Protein AF-A2IB11-F1 (afdb_monomer)

Nearest PDB structures (foldseek):
  1hbx-assembly1_A  TM=4.439E-01  e=6.822E+00  Homo sapiens
  1n6j-assembly1_A  TM=3.660E-01  e=7.873E+00  Homo sapiens
  3mu6-assembly1_B  TM=3.208E-01  e=5.124E+00  Homo sapiens
  6wc2-assembly2_C  TM=2.902E-01  e=5.912E+00  Homo sapiens
  8c84-assembly1_B  TM=3.255E-01  e=7.873E+00  Homo sapiens

Structure (mmCIF, N/CA/C/O backbone):
data_AF-A2IB11-F1
#
_entry.id   AF-A2IB11-F1
#
loop_
_atom_site.group_PDB
_atom_site.id
_atom_site.type_symbol
_atom_site.label_atom_id
_atom_site.label_alt_id
_atom_site.label_comp_id
_atom_site.label_asym_id
_atom_site.label_entity_id
_atom_site.label_seq_id
_atom_site.pdbx_PDB_ins_code
_atom_site.Cartn_x
_atom_site.Cartn_y
_atom_site.Cartn_z
_atom_site.occupancy
_atom_site.B_iso_or_equiv
_atom_site.auth_seq_id
_atom_site.auth_comp_id
_atom_site.auth_asym_id
_atom_site.auth_atom_id
_atom_site.pdbx_PDB_model_num
ATOM 1 N N . PHE A 1 1 ? 3.369 -12.813 22.531 1.00 70.75 1 PHE A N 1
ATOM 2 C CA . PHE A 1 1 ? 4.029 -12.355 23.770 1.00 70.75 1 PHE A CA 1
ATOM 3 C C . PHE A 1 1 ? 5.171 -13.252 24.242 1.00 70.75 1 PHE A C 1
ATOM 5 O O . PHE A 1 1 ? 6.088 -12.728 24.849 1.00 70.75 1 PHE A O 1
ATOM 12 N N . LEU A 1 2 ? 5.168 -14.561 23.940 1.00 77.62 2 LEU A N 1
ATOM 13 C CA . LEU A 1 2 ? 6.186 -15.518 24.414 1.00 77.62 2 LEU A CA 1
ATOM 14 C C . LEU A 1 2 ? 7.615 -15.307 23.871 1.00 77.62 2 LEU A C 1
ATOM 16 O O . LEU A 1 2 ? 8.557 -15.823 24.455 1.00 77.62 2 LEU A O 1
ATOM 20 N N . TYR A 1 3 ? 7.790 -14.531 22.796 1.00 76.88 3 TYR A N 1
ATOM 21 C CA . TYR A 1 3 ? 9.106 -14.124 22.296 1.00 76.88 3 TYR A CA 1
ATOM 22 C C . TYR A 1 3 ? 9.310 -12.626 22.502 1.00 76.88 3 TYR A C 1
ATOM 24 O O . TYR A 1 3 ? 8.597 -11.803 21.918 1.00 76.88 3 TYR A O 1
ATOM 32 N N . VAL A 1 4 ? 10.296 -12.283 23.329 1.00 79.31 4 VAL A N 1
ATOM 33 C CA . VAL A 1 4 ? 10.673 -10.896 23.598 1.00 79.31 4 VAL A CA 1
ATOM 34 C C . VAL A 1 4 ? 11.429 -10.347 22.392 1.00 79.31 4 VAL A C 1
ATOM 36 O O . VAL A 1 4 ? 12.482 -10.855 22.012 1.00 79.31 4 VAL A O 1
ATOM 39 N N . ARG A 1 5 ? 10.887 -9.287 21.785 1.00 82.06 5 ARG A N 1
ATOM 40 C CA . ARG A 1 5 ? 11.567 -8.492 20.756 1.00 82.06 5 ARG A CA 1
ATOM 41 C C . ARG A 1 5 ? 12.118 -7.230 21.414 1.00 82.06 5 ARG A C 1
ATOM 43 O O . ARG A 1 5 ? 11.394 -6.250 21.554 1.00 82.06 5 ARG A O 1
ATOM 50 N N . THR A 1 6 ? 13.392 -7.255 21.800 1.00 79.00 6 THR A N 1
ATOM 51 C CA . THR A 1 6 ? 14.081 -6.178 22.541 1.00 79.00 6 THR A CA 1
ATOM 52 C C . THR A 1 6 ? 14.048 -4.803 21.862 1.00 79.00 6 THR A C 1
ATOM 54 O O . THR A 1 6 ? 14.135 -3.798 22.556 1.00 79.00 6 THR A O 1
ATOM 57 N N . GLY A 1 7 ? 13.876 -4.737 20.536 1.00 86.19 7 GLY A N 1
ATOM 58 C CA . GLY A 1 7 ? 13.806 -3.481 19.771 1.00 86.19 7 GLY A CA 1
ATOM 59 C C . GLY A 1 7 ? 12.457 -3.167 19.112 1.00 86.19 7 GLY A C 1
ATOM 60 O O . GLY A 1 7 ? 12.348 -2.149 18.438 1.00 86.19 7 GLY A O 1
ATOM 61 N N . THR A 1 8 ? 11.430 -4.016 19.250 1.00 85.00 8 THR A N 1
ATOM 62 C CA . THR A 1 8 ? 10.105 -3.761 18.641 1.00 85.00 8 THR A CA 1
ATOM 63 C C . THR A 1 8 ? 8.988 -4.010 19.655 1.00 85.00 8 THR A C 1
ATOM 65 O O . THR A 1 8 ? 8.371 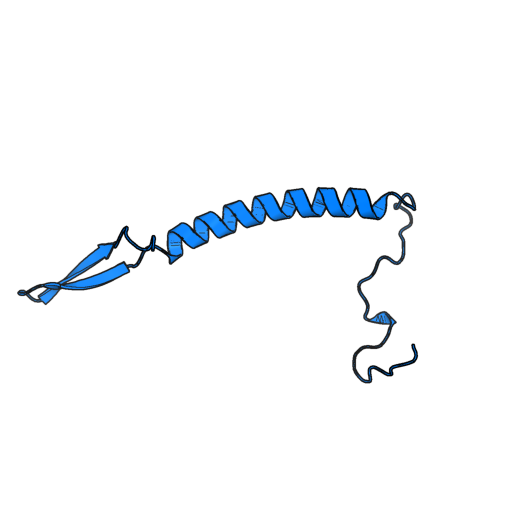-5.084 19.630 1.00 85.00 8 THR A O 1
ATOM 68 N N . PRO A 1 9 ? 8.754 -3.056 20.571 1.00 83.69 9 PRO A N 1
ATOM 69 C CA . PRO A 1 9 ? 7.696 -3.165 21.566 1.00 83.69 9 PRO A CA 1
ATOM 70 C C . PRO A 1 9 ? 6.305 -3.099 20.916 1.00 83.69 9 PRO A C 1
ATOM 72 O O . PRO A 1 9 ? 6.145 -2.649 19.783 1.00 83.69 9 PRO A O 1
ATOM 75 N N . GLU A 1 10 ? 5.286 -3.591 21.622 1.00 80.12 10 GLU A N 1
ATOM 76 C CA . GLU A 1 10 ? 3.938 -3.797 21.070 1.00 80.12 10 GLU A CA 1
ATOM 77 C C . GLU A 1 10 ? 3.292 -2.515 20.527 1.00 80.12 10 GLU A C 1
ATOM 79 O O . GLU A 1 10 ? 2.687 -2.551 19.459 1.00 80.12 10 GLU A O 1
ATOM 84 N N . TYR A 1 11 ? 3.499 -1.379 21.194 1.00 78.81 11 TYR A N 1
ATOM 85 C CA . TYR A 1 11 ? 2.956 -0.079 20.786 1.00 78.81 11 TYR A CA 1
ATOM 86 C C . TYR A 1 11 ? 3.542 0.465 19.470 1.00 78.81 11 TYR A C 1
ATOM 88 O O . TYR A 1 11 ? 3.019 1.431 18.926 1.00 78.81 11 TYR A O 1
ATOM 96 N N . VAL A 1 12 ? 4.618 -0.132 18.942 1.00 87.81 12 VAL A N 1
ATOM 97 C CA . VAL A 1 12 ? 5.188 0.231 17.629 1.00 87.81 12 VAL A CA 1
ATOM 98 C C . VAL A 1 12 ? 4.440 -0.466 16.484 1.00 87.81 12 VAL A C 1
ATOM 100 O O . VAL A 1 12 ? 4.639 -0.143 15.313 1.00 87.81 12 VAL A O 1
ATOM 103 N N . ARG A 1 13 ? 3.564 -1.435 16.779 1.00 87.69 13 ARG A N 1
ATOM 104 C CA . ARG A 1 13 ? 2.816 -2.148 15.741 1.00 87.69 13 ARG A CA 1
ATOM 105 C C . ARG A 1 13 ? 1.777 -1.232 15.100 1.00 87.69 13 ARG A C 1
ATOM 107 O O . ARG A 1 13 ? 0.821 -0.814 15.740 1.00 87.69 13 ARG A O 1
ATOM 114 N N . LEU A 1 14 ? 1.928 -1.016 13.798 1.00 87.81 14 LEU A N 1
ATOM 115 C CA . LEU A 1 14 ? 0.926 -0.381 12.946 1.00 87.81 14 LEU A CA 1
ATOM 116 C C . LEU A 1 14 ? -0.120 -1.425 12.536 1.00 87.81 14 LEU A C 1
ATOM 118 O O . LEU A 1 14 ? -0.079 -1.972 11.436 1.00 87.81 14 LEU A O 1
ATOM 122 N N . ILE A 1 15 ? -1.013 -1.753 13.465 1.00 88.06 15 ILE A N 1
ATOM 123 C CA . ILE A 1 15 ? -2.150 -2.656 13.253 1.00 88.06 15 ILE A CA 1
ATOM 124 C C . ILE A 1 15 ? -3.456 -1.912 13.521 1.00 88.06 15 ILE A C 1
ATOM 126 O O . ILE A 1 15 ? -3.460 -0.848 14.137 1.00 88.06 15 ILE A O 1
ATOM 130 N N . GLU A 1 16 ? -4.570 -2.461 13.048 1.00 82.00 16 GLU A N 1
ATOM 131 C CA . GLU A 1 16 ? -5.883 -1.878 13.304 1.00 82.00 16 GLU A CA 1
ATOM 132 C C . GLU A 1 16 ? -6.156 -1.814 14.821 1.00 82.00 16 GLU A C 1
ATOM 134 O O . GLU A 1 16 ? -6.241 -2.847 15.481 1.00 82.00 16 GLU A O 1
ATOM 139 N N . GLN A 1 17 ? -6.290 -0.599 15.372 1.00 84.00 17 GLN A N 1
ATOM 140 C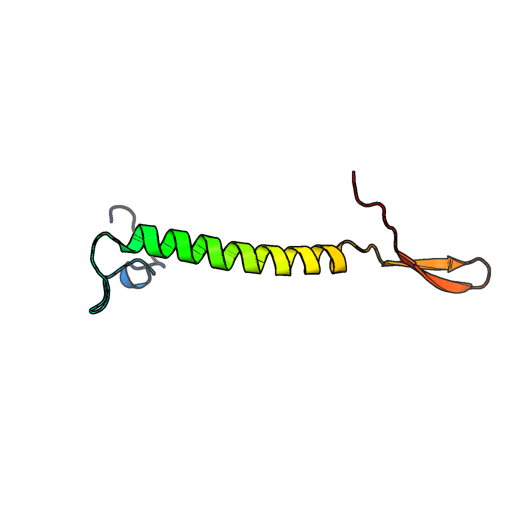 CA . GLN A 1 17 ? -6.683 -0.344 16.771 1.00 84.00 17 GLN A CA 1
ATOM 141 C C . GLN A 1 17 ? -8.121 0.201 16.895 1.00 84.00 17 GLN A C 1
ATOM 143 O O . GLN A 1 17 ? -8.526 0.669 17.956 1.00 84.00 17 GLN A O 1
ATOM 148 N N . GLY A 1 18 ? -8.904 0.119 15.811 1.00 82.31 18 GLY A N 1
ATOM 149 C CA . GLY A 1 18 ? -10.232 0.724 15.705 1.00 82.31 18 GLY A CA 1
ATOM 150 C C . GLY A 1 18 ? -10.192 2.257 15.643 1.00 82.31 18 GLY A C 1
ATOM 151 O O . GLY A 1 18 ? -9.215 2.906 16.013 1.00 82.31 18 GLY A O 1
ATOM 152 N N . SER A 1 19 ? -11.261 2.869 15.138 1.00 82.25 19 SER A N 1
ATOM 153 C CA . SER A 1 19 ? -11.454 4.323 15.163 1.00 82.25 19 SER A CA 1
ATOM 154 C C . SER A 1 19 ? -12.925 4.646 15.406 1.00 82.25 19 SER A C 1
ATOM 156 O O . SER A 1 19 ? -13.807 3.850 15.101 1.00 82.25 19 SER A O 1
ATOM 158 N N . LEU A 1 20 ? -13.222 5.856 15.885 1.00 81.12 20 LEU A N 1
ATOM 159 C CA . LEU A 1 20 ? -14.599 6.335 16.079 1.00 81.12 20 LEU A CA 1
ATOM 160 C C . LEU A 1 20 ? -15.444 6.328 14.789 1.00 81.12 20 LEU A C 1
ATOM 162 O O . LEU A 1 20 ? -16.658 6.488 14.850 1.00 81.12 20 LEU A O 1
ATOM 166 N N . ARG A 1 21 ? -14.811 6.170 13.618 1.00 80.50 21 ARG A N 1
ATOM 167 C CA . ARG A 1 21 ? -15.457 6.155 12.296 1.00 80.50 21 ARG A CA 1
ATOM 168 C C . ARG A 1 21 ? -15.460 4.779 11.618 1.00 80.50 21 ARG A C 1
ATOM 170 O O . ARG A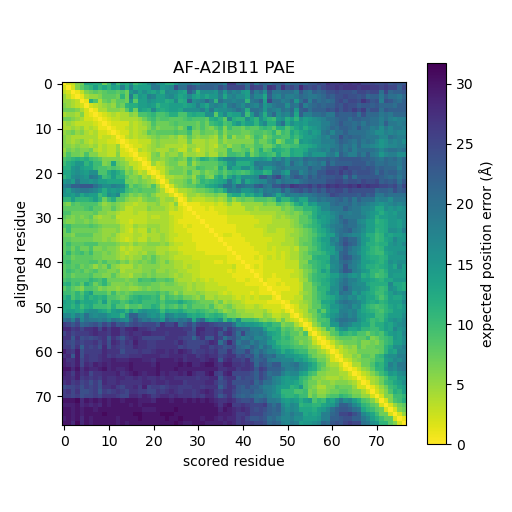 1 21 ? -15.925 4.678 10.487 1.00 80.50 21 ARG A O 1
ATOM 177 N N . THR A 1 22 ? -14.914 3.734 12.246 1.00 74.69 22 THR A N 1
ATOM 178 C CA . THR A 1 22 ? -14.859 2.390 11.646 1.00 74.69 22 THR A CA 1
ATOM 179 C C . THR A 1 22 ? -16.096 1.584 12.011 1.00 74.69 22 THR A C 1
ATOM 181 O O . THR A 1 22 ? -16.361 1.358 13.189 1.00 74.69 22 THR A O 1
ATOM 184 N N . PHE A 1 23 ? -16.814 1.085 11.004 1.00 70.94 23 PHE A N 1
ATOM 185 C CA . PHE A 1 23 ? -17.798 0.025 11.203 1.00 70.94 23 PHE A CA 1
ATOM 186 C C . PHE A 1 23 ? -17.045 -1.298 11.383 1.00 70.94 23 PHE A C 1
ATOM 188 O O . PHE A 1 23 ? -16.436 -1.809 10.439 1.00 70.94 23 PHE A O 1
ATOM 195 N N . GLY A 1 24 ? -17.024 -1.808 12.617 1.00 75.69 24 GLY A N 1
ATOM 196 C CA . GLY A 1 24 ? -16.328 -3.049 12.959 1.00 75.69 24 GLY A CA 1
ATOM 197 C C . GLY A 1 24 ? -16.764 -4.207 12.055 1.00 75.69 24 GLY A C 1
ATOM 198 O O . GLY A 1 24 ? -17.950 -4.371 11.784 1.00 75.69 24 GLY A O 1
ATOM 199 N N . GLY A 1 25 ? -15.801 -4.981 11.551 1.00 77.81 25 GLY A N 1
ATOM 200 C CA . GLY A 1 25 ? -16.043 -6.126 10.662 1.00 77.81 25 GLY A CA 1
ATOM 201 C C . GLY A 1 25 ? -15.981 -5.823 9.158 1.00 77.81 25 GLY A C 1
ATOM 202 O O . GLY A 1 25 ? -15.694 -6.731 8.383 1.00 77.81 25 GLY A O 1
ATOM 203 N N . HIS A 1 26 ? -16.152 -4.566 8.726 1.00 83.06 26 HIS A N 1
ATOM 204 C CA . HIS A 1 26 ? -16.026 -4.182 7.307 1.00 83.06 26 HIS A CA 1
ATOM 205 C C . HIS A 1 26 ? -14.621 -3.703 6.908 1.00 83.06 26 HIS A C 1
ATOM 207 O O . HIS A 1 26 ? -14.353 -3.473 5.726 1.00 83.06 26 HIS A O 1
ATOM 213 N N . THR A 1 27 ? -13.715 -3.546 7.872 1.00 82.12 27 THR A N 1
ATOM 214 C CA . THR A 1 27 ? -12.390 -2.944 7.666 1.00 82.12 27 THR A CA 1
ATOM 215 C C . THR A 1 27 ? -11.527 -3.731 6.685 1.00 82.12 27 THR A C 1
ATOM 217 O O . THR A 1 27 ? -10.890 -3.129 5.824 1.00 82.12 27 THR A O 1
ATOM 220 N N . THR A 1 28 ? -11.576 -5.063 6.730 1.00 85.12 28 THR A N 1
ATOM 221 C CA . THR A 1 28 ? -10.821 -5.949 5.828 1.00 85.12 28 THR A CA 1
ATOM 222 C C . THR A 1 28 ? -11.240 -5.798 4.368 1.00 85.12 28 THR A C 1
ATOM 224 O O . THR A 1 28 ? -10.387 -5.685 3.491 1.00 85.12 28 THR A O 1
ATOM 227 N N . VAL A 1 29 ? -12.546 -5.743 4.099 1.00 86.62 29 VAL A N 1
ATOM 228 C CA . VAL A 1 29 ? -13.094 -5.599 2.743 1.00 86.62 29 VAL A CA 1
ATOM 229 C C . VAL A 1 29 ? -12.739 -4.228 2.175 1.00 86.62 29 VAL A C 1
ATOM 231 O O . VAL A 1 29 ? -12.224 -4.134 1.063 1.00 86.62 29 VAL A O 1
ATOM 234 N N . ILE A 1 30 ? -12.938 -3.166 2.959 1.00 88.88 30 ILE A N 1
ATOM 235 C CA . ILE A 1 30 ? -12.608 -1.795 2.548 1.00 88.88 30 ILE A CA 1
ATOM 236 C C . ILE A 1 30 ? -11.100 -1.658 2.291 1.00 88.88 30 ILE A C 1
ATOM 238 O O . ILE A 1 30 ? -10.704 -1.102 1.266 1.00 88.88 30 ILE A O 1
ATOM 242 N N . ALA A 1 31 ? -10.257 -2.208 3.170 1.00 89.56 31 ALA A N 1
ATOM 243 C CA . ALA A 1 31 ? -8.806 -2.205 2.998 1.00 89.56 31 ALA A CA 1
ATOM 244 C C . ALA A 1 31 ? -8.367 -2.985 1.748 1.00 89.56 31 ALA A C 1
ATOM 246 O O . ALA A 1 31 ? -7.487 -2.521 1.025 1.00 89.56 31 ALA A O 1
ATOM 247 N N . ALA A 1 32 ? -8.996 -4.128 1.454 1.00 91.25 32 ALA A N 1
ATOM 248 C CA . ALA A 1 32 ? -8.695 -4.923 0.266 1.00 91.25 32 ALA A CA 1
ATOM 249 C C . ALA A 1 32 ? -9.056 -4.183 -1.031 1.00 91.25 32 ALA A C 1
ATOM 251 O O . ALA A 1 32 ? -8.229 -4.106 -1.940 1.00 91.25 32 ALA A O 1
ATOM 252 N N . PHE A 1 33 ? -10.247 -3.580 -1.110 1.00 92.94 33 PHE A N 1
ATOM 253 C CA . PHE A 1 33 ? -10.643 -2.773 -2.270 1.00 92.94 33 PHE A CA 1
ATOM 254 C C . PHE A 1 33 ? -9.752 -1.542 -2.449 1.00 92.94 33 PHE A C 1
ATOM 256 O O . PHE A 1 33 ? -9.319 -1.247 -3.564 1.00 92.94 33 PHE A O 1
ATOM 263 N N . PHE A 1 34 ? -9.435 -0.848 -1.356 1.00 92.88 34 PHE A N 1
ATOM 264 C CA . PHE A 1 34 ? -8.524 0.291 -1.384 1.00 92.88 34 PHE A CA 1
ATOM 265 C C . PHE A 1 34 ? -7.120 -0.118 -1.860 1.00 92.88 34 PHE A C 1
ATOM 267 O O . PHE A 1 34 ? -6.555 0.525 -2.745 1.00 92.88 34 PHE A O 1
ATOM 274 N N . GLY A 1 35 ? -6.585 -1.229 -1.345 1.00 93.12 35 GLY A N 1
ATOM 275 C CA . GLY A 1 35 ? -5.301 -1.783 -1.775 1.00 93.12 35 GLY A CA 1
ATOM 276 C C . GLY A 1 35 ? -5.292 -2.203 -3.248 1.00 93.12 35 GLY A C 1
ATOM 277 O O . GLY A 1 35 ? -4.338 -1.902 -3.966 1.00 93.12 35 GLY A O 1
ATOM 27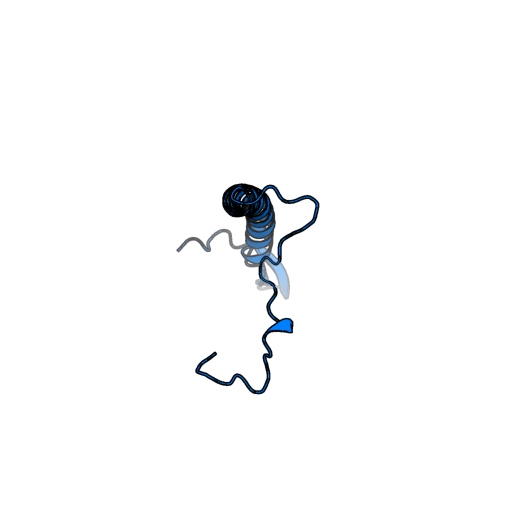8 N N . ALA A 1 36 ? -6.363 -2.832 -3.736 1.00 93.69 36 ALA A N 1
ATOM 279 C CA . ALA A 1 36 ? -6.515 -3.193 -5.147 1.00 93.69 36 ALA A CA 1
ATOM 280 C C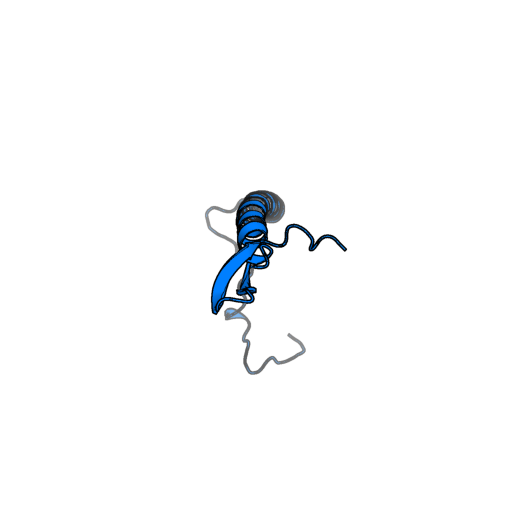 . ALA A 1 36 ? -6.538 -1.953 -6.061 1.00 93.69 36 ALA A C 1
ATOM 282 O O . ALA A 1 36 ? -5.879 -1.924 -7.099 1.00 93.69 36 ALA A O 1
ATOM 283 N N . PHE A 1 37 ? -7.233 -0.891 -5.653 1.00 93.88 37 PHE A N 1
ATOM 284 C CA . PHE A 1 37 ? -7.277 0.355 -6.417 1.00 93.88 37 PHE A CA 1
ATOM 285 C C . PHE A 1 37 ? -5.907 1.050 -6.481 1.00 93.88 37 PHE A C 1
ATOM 287 O O . PHE A 1 37 ? -5.428 1.394 -7.564 1.00 93.88 37 PHE A O 1
ATOM 294 N N . VAL A 1 38 ? -5.242 1.217 -5.333 1.00 96.31 38 VAL A N 1
ATOM 295 C CA . VAL A 1 38 ? -3.926 1.874 -5.263 1.00 96.31 38 VAL A CA 1
ATOM 296 C C . VAL A 1 38 ? -2.852 1.055 -5.989 1.00 96.31 38 VAL A C 1
ATOM 298 O O . VAL A 1 38 ? -2.003 1.628 -6.673 1.00 96.31 38 VAL A O 1
ATOM 301 N N . SER A 1 39 ? -2.898 -0.277 -5.897 1.00 92.69 39 SER A N 1
ATOM 302 C CA . SER A 1 39 ? -1.948 -1.151 -6.598 1.00 92.69 39 SER A CA 1
ATOM 303 C C . SER A 1 39 ? -2.093 -1.088 -8.117 1.00 92.69 39 SER A C 1
ATOM 305 O O . SER A 1 39 ? -1.072 -1.066 -8.798 1.00 92.69 39 SER A O 1
ATOM 307 N N . MET A 1 40 ? -3.310 -0.962 -8.659 1.00 95.69 40 MET A N 1
ATOM 308 C CA . MET A 1 40 ? -3.516 -0.768 -10.100 1.00 95.69 40 MET A CA 1
ATOM 309 C C . MET A 1 40 ? -2.867 0.532 -10.600 1.00 95.69 40 MET A C 1
ATOM 311 O O . MET A 1 40 ? -2.194 0.540 -11.630 1.00 95.69 40 MET A O 1
ATOM 315 N N . LEU A 1 41 ? -3.006 1.630 -9.847 1.00 93.62 41 LEU A N 1
ATOM 316 C CA . LEU A 1 41 ? -2.363 2.903 -10.188 1.00 93.62 41 LEU A CA 1
ATOM 317 C C . LEU A 1 41 ? -0.835 2.805 -10.122 1.00 93.62 41 LEU A C 1
ATOM 319 O O . LEU A 1 41 ? -0.149 3.221 -11.056 1.00 93.62 41 LEU A O 1
ATOM 323 N N . MET A 1 42 ? -0.302 2.218 -9.047 1.00 93.56 42 MET A N 1
ATOM 324 C CA . MET A 1 42 ? 1.142 2.018 -8.899 1.00 93.56 42 MET A CA 1
ATOM 325 C C . MET A 1 42 ? 1.701 1.084 -9.969 1.00 93.56 42 MET A C 1
ATOM 327 O O . MET A 1 42 ? 2.791 1.334 -10.472 1.00 93.56 42 MET A O 1
ATOM 331 N N . PHE A 1 43 ? 0.946 0.067 -10.382 1.00 90.75 43 PHE A N 1
ATOM 332 C CA . PHE A 1 43 ? 1.315 -0.804 -11.490 1.00 90.75 43 PHE A CA 1
AT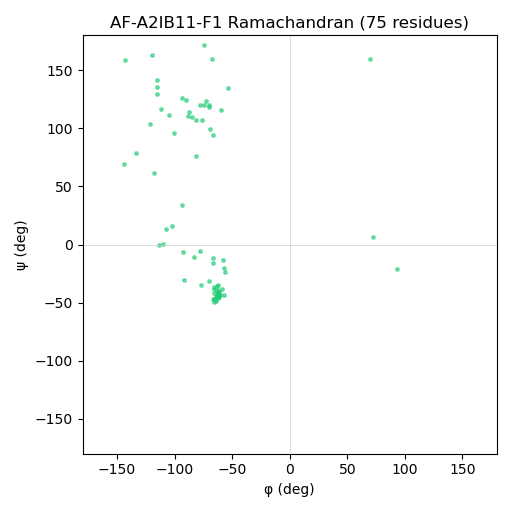OM 333 C C . PHE A 1 43 ? 1.424 -0.029 -12.807 1.00 90.75 43 PHE A C 1
ATOM 335 O O . PHE A 1 43 ? 2.431 -0.167 -13.491 1.00 90.75 43 PHE A O 1
ATOM 342 N N . CYS A 1 44 ? 0.467 0.842 -13.143 1.00 90.69 44 CYS A N 1
ATOM 343 C CA . CYS A 1 44 ? 0.552 1.684 -14.345 1.00 90.69 44 CYS A CA 1
ATOM 344 C C . CYS A 1 44 ? 1.771 2.621 -14.322 1.00 90.69 44 CYS A C 1
ATOM 346 O O . CYS A 1 44 ? 2.474 2.760 -15.326 1.00 90.69 44 CYS A O 1
ATOM 348 N N . VAL A 1 45 ? 2.038 3.246 -13.172 1.00 90.81 45 VAL A N 1
ATOM 349 C CA . VAL A 1 45 ? 3.200 4.127 -12.983 1.00 90.81 45 VAL A CA 1
ATOM 350 C C . VAL A 1 45 ? 4.498 3.338 -13.131 1.00 90.81 45 VAL A C 1
ATOM 352 O O . VAL A 1 45 ? 5.385 3.731 -13.888 1.00 90.81 45 VAL A O 1
ATOM 355 N N . TRP A 1 46 ? 4.601 2.196 -12.454 1.00 89.44 46 TRP A N 1
ATOM 356 C CA . TRP A 1 46 ? 5.798 1.366 -12.486 1.00 89.44 46 TRP A CA 1
ATOM 357 C C . TRP A 1 46 ? 6.009 0.691 -13.840 1.00 89.44 46 TRP A C 1
ATOM 359 O O . TRP A 1 46 ? 7.143 0.533 -14.274 1.00 89.44 46 TRP A O 1
ATOM 369 N N . TRP A 1 47 ? 4.933 0.366 -14.552 1.00 84.88 47 TRP A N 1
ATOM 370 C CA . TRP A 1 47 ? 4.980 -0.092 -15.936 1.00 84.88 47 TRP A CA 1
ATOM 371 C C . TRP A 1 47 ? 5.575 0.977 -16.856 1.00 84.88 47 TRP A C 1
ATOM 373 O O . TRP A 1 47 ? 6.456 0.676 -17.661 1.00 84.88 47 TRP A O 1
ATOM 383 N N . TYR A 1 48 ? 5.162 2.240 -16.708 1.00 82.56 48 TYR A N 1
ATOM 384 C CA . TYR A 1 48 ? 5.732 3.347 -17.479 1.00 82.56 48 TYR A CA 1
ATOM 385 C C . TYR A 1 48 ? 7.207 3.597 -17.134 1.00 82.56 48 TYR A C 1
ATOM 387 O O . TYR A 1 48 ? 8.031 3.765 -18.034 1.00 82.56 48 TYR A O 1
ATOM 395 N N . PHE A 1 49 ? 7.574 3.541 -15.850 1.00 80.12 49 PHE A N 1
ATOM 396 C CA . PHE A 1 49 ? 8.982 3.572 -15.447 1.00 80.12 49 PHE A CA 1
ATOM 397 C C . PHE A 1 49 ? 9.764 2.384 -16.013 1.00 80.12 49 PHE A C 1
ATOM 399 O O . PHE A 1 49 ? 10.862 2.575 -16.521 1.00 80.12 49 PHE A O 1
ATOM 406 N N . GLY A 1 50 ? 9.192 1.182 -16.016 1.00 82.12 50 GLY A N 1
ATOM 407 C CA . GLY A 1 50 ? 9.766 0.010 -16.671 1.00 82.12 50 GLY A CA 1
ATOM 408 C C . GLY A 1 50 ? 10.016 0.260 -18.156 1.00 82.12 50 GLY A C 1
ATOM 409 O O . GLY A 1 50 ? 11.101 -0.022 -18.646 1.00 82.12 50 GLY A O 1
ATOM 410 N N . LYS A 1 51 ? 9.081 0.894 -18.870 1.00 75.50 51 LYS A N 1
ATOM 411 C CA . LYS A 1 51 ? 9.290 1.307 -20.269 1.00 75.50 51 LYS A CA 1
ATOM 412 C C . LYS A 1 51 ? 10.422 2.329 -20.428 1.00 75.50 51 LYS A C 1
ATOM 414 O O . LYS A 1 51 ? 11.116 2.261 -21.434 1.00 75.50 51 LYS A O 1
ATOM 419 N N . LEU A 1 52 ? 10.618 3.237 -19.472 1.00 74.69 52 LEU A N 1
ATOM 420 C CA . LEU A 1 52 ? 11.690 4.244 -19.491 1.00 74.69 52 LEU A CA 1
ATOM 421 C C . LEU A 1 52 ? 13.070 3.675 -19.115 1.00 74.69 52 LEU A C 1
ATOM 423 O O . LEU A 1 52 ? 14.086 4.136 -19.624 1.00 74.69 52 LEU A O 1
ATOM 427 N N . TYR A 1 53 ? 13.125 2.702 -18.206 1.00 68.50 53 TYR A N 1
ATOM 428 C CA . TYR A 1 53 ? 14.381 2.112 -17.736 1.00 68.50 53 TYR A CA 1
ATOM 429 C C . TYR A 1 53 ? 14.800 0.877 -18.546 1.00 68.50 53 TYR A C 1
ATOM 431 O O . TYR A 1 53 ? 15.994 0.645 -18.710 1.00 68.50 53 TYR A O 1
ATOM 439 N N . CYS A 1 54 ? 13.855 0.104 -19.096 1.00 62.88 54 CYS A N 1
ATOM 440 C CA . CYS A 1 54 ? 14.148 -1.015 -20.001 1.00 62.88 54 CYS A CA 1
ATOM 441 C C . CYS A 1 54 ? 14.490 -0.572 -21.429 1.00 62.88 54 CYS A C 1
ATOM 443 O O . CYS A 1 54 ? 14.866 -1.418 -22.239 1.00 62.88 54 CYS A O 1
ATOM 445 N N . THR A 1 55 ? 14.395 0.716 -21.774 1.00 58.25 55 THR A N 1
ATOM 446 C CA . THR A 1 55 ? 15.073 1.215 -22.975 1.00 58.25 55 THR A CA 1
ATOM 447 C C . THR A 1 55 ? 16.573 1.189 -22.713 1.00 58.25 55 THR A C 1
ATOM 449 O O . THR A 1 55 ? 17.116 2.069 -22.045 1.00 58.25 55 THR A O 1
ATOM 452 N N . ALA A 1 56 ? 17.243 0.153 -23.218 1.00 55.03 56 ALA A N 1
ATOM 453 C CA . ALA A 1 56 ? 18.692 0.060 -23.210 1.00 55.03 56 ALA A CA 1
ATOM 454 C C . ALA A 1 5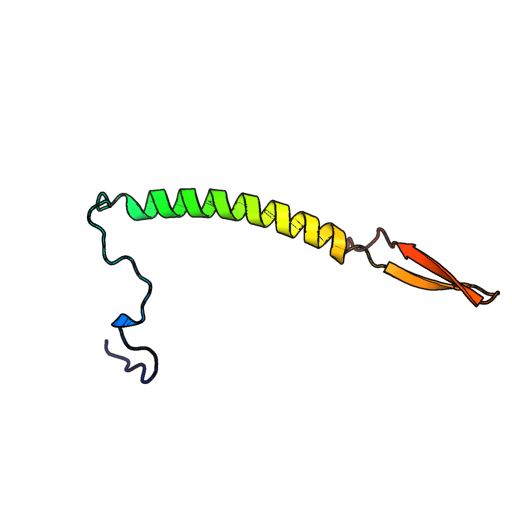6 ? 19.252 1.150 -24.136 1.00 55.03 56 ALA A C 1
ATOM 456 O O . ALA A 1 56 ? 19.336 0.982 -25.353 1.00 55.03 56 ALA A O 1
ATOM 457 N N . PHE A 1 57 ? 19.583 2.299 -23.551 1.00 53.72 57 PHE A N 1
ATOM 458 C CA . PHE A 1 57 ? 20.350 3.345 -24.212 1.00 53.72 57 PHE A CA 1
ATOM 459 C C . PHE A 1 57 ? 21.826 2.965 -24.129 1.00 53.72 57 PHE A C 1
ATOM 461 O O . PHE A 1 57 ? 22.431 3.047 -23.059 1.00 53.72 57 PHE A O 1
ATOM 468 N N . TYR A 1 58 ? 22.422 2.554 -25.246 1.00 56.44 58 TYR A N 1
ATOM 469 C CA . TYR A 1 58 ? 23.868 2.357 -25.332 1.00 56.44 58 TYR A CA 1
ATOM 470 C C . TYR A 1 58 ? 24.468 3.355 -26.321 1.00 56.44 58 TYR A C 1
ATOM 472 O O . TYR A 1 58 ? 23.943 3.623 -27.406 1.00 56.44 58 TYR A O 1
ATOM 480 N N . TYR A 1 59 ? 25.582 3.957 -25.910 1.00 54.72 59 TYR A N 1
ATOM 481 C CA . TYR A 1 59 ? 26.350 4.870 -26.742 1.00 54.72 59 TYR A CA 1
ATOM 482 C C . TYR A 1 59 ? 27.302 4.055 -27.613 1.00 54.72 59 TYR A C 1
ATOM 484 O O . TYR A 1 59 ? 28.279 3.495 -27.120 1.00 54.72 59 TYR A O 1
ATOM 492 N N . VAL A 1 60 ? 27.034 3.996 -28.919 1.00 59.62 60 VAL A N 1
ATOM 493 C CA . VAL A 1 60 ? 27.951 3.359 -29.873 1.00 59.62 60 VAL A CA 1
ATOM 494 C C . VAL A 1 60 ? 28.873 4.420 -30.450 1.00 59.62 60 VAL A C 1
ATOM 496 O O . VAL A 1 60 ? 28.415 5.429 -30.992 1.00 59.62 60 VAL A O 1
ATOM 499 N N . LYS A 1 61 ? 30.183 4.184 -30.354 1.00 64.88 61 LYS A N 1
ATOM 500 C CA . LYS A 1 61 ? 31.202 4.983 -31.035 1.00 64.88 61 LYS A CA 1
ATOM 501 C C . LYS A 1 61 ? 31.433 4.393 -32.427 1.00 64.88 61 LYS A C 1
ATOM 503 O O . LYS A 1 61 ? 31.953 3.290 -32.545 1.00 64.88 61 LYS A O 1
ATOM 508 N N . GLY A 1 62 ? 31.014 5.107 -33.471 1.00 68.62 62 GLY A N 1
ATOM 509 C CA . GLY A 1 62 ? 31.251 4.695 -34.859 1.00 68.62 62 GLY A CA 1
ATOM 510 C C . GLY A 1 62 ? 32.702 4.911 -35.311 1.00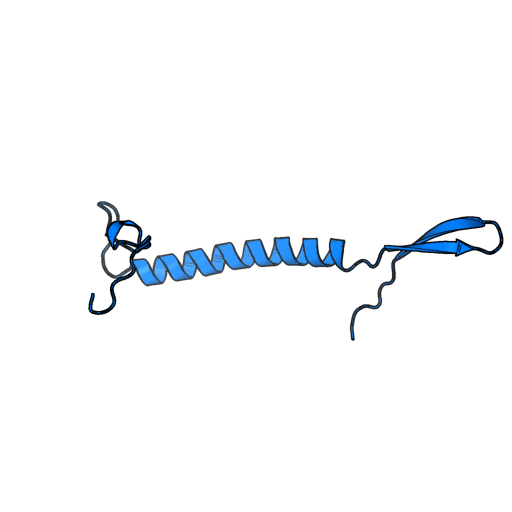 68.62 62 GLY A C 1
ATOM 511 O O . GLY A 1 62 ? 33.479 5.585 -34.635 1.00 68.62 62 GLY A O 1
ATOM 512 N N . GLU A 1 63 ? 33.046 4.413 -36.501 1.00 66.50 63 GLU A N 1
ATOM 513 C CA . GLU A 1 63 ? 34.408 4.432 -37.078 1.00 66.50 63 GLU A CA 1
ATOM 514 C C . GLU A 1 63 ? 35.033 5.838 -37.216 1.00 66.50 63 GLU A C 1
ATOM 516 O O . GLU A 1 63 ? 36.250 5.977 -37.265 1.00 66.50 63 GLU A O 1
ATOM 521 N N . ARG A 1 64 ? 34.220 6.907 -37.215 1.00 72.19 64 ARG A N 1
ATOM 522 C CA . ARG A 1 64 ? 34.666 8.321 -37.234 1.00 72.19 64 ARG A CA 1
ATOM 523 C C . ARG A 1 64 ? 34.595 9.033 -35.878 1.00 72.19 64 ARG A C 1
ATOM 525 O O . ARG A 1 64 ? 34.592 10.258 -35.826 1.00 72.19 64 ARG A O 1
ATOM 532 N N . GLY A 1 65 ? 34.461 8.298 -34.775 1.00 70.31 65 GLY A N 1
ATOM 533 C CA . GLY A 1 65 ? 34.375 8.884 -33.433 1.00 70.31 65 GLY A CA 1
ATOM 534 C C . GLY A 1 65 ? 33.051 9.593 -33.120 1.00 70.31 65 GLY A C 1
ATOM 535 O O . GLY A 1 65 ? 32.923 10.176 -32.046 1.00 70.31 65 GLY A O 1
ATOM 536 N N . ARG A 1 66 ? 32.048 9.521 -34.008 1.00 63.88 66 ARG A N 1
ATOM 537 C CA . ARG A 1 66 ? 30.686 9.988 -33.707 1.00 63.88 66 ARG A CA 1
ATOM 538 C C . ARG A 1 66 ? 30.051 9.040 -32.699 1.00 63.88 66 ARG A C 1
ATOM 540 O O . ARG A 1 66 ? 29.918 7.846 -32.964 1.00 63.88 66 ARG A O 1
ATOM 547 N N . ILE A 1 67 ? 29.676 9.598 -31.556 1.00 60.75 67 ILE A N 1
ATOM 548 C CA . ILE A 1 67 ? 28.908 8.915 -30.524 1.00 60.75 67 ILE A CA 1
ATOM 549 C C . ILE A 1 67 ? 27.433 9.101 -30.884 1.00 60.75 67 ILE A C 1
ATOM 551 O O . ILE A 1 67 ? 26.935 10.225 -30.901 1.00 60.75 67 ILE A O 1
ATOM 555 N N . SER A 1 68 ? 26.752 8.010 -31.223 1.00 62.00 68 SER A N 1
ATOM 556 C CA . SER A 1 68 ? 25.312 8.004 -31.501 1.00 62.00 68 SER A CA 1
ATOM 557 C C . SER A 1 68 ? 24.599 7.167 -30.449 1.00 62.00 68 SER A C 1
ATOM 559 O O . SER A 1 68 ? 25.003 6.030 -30.196 1.00 62.00 68 SER A O 1
ATOM 561 N N . MET A 1 69 ? 23.547 7.726 -29.855 1.00 63.41 69 MET A N 1
ATOM 562 C CA . MET A 1 69 ? 22.663 7.006 -28.942 1.00 63.41 69 MET A CA 1
ATOM 563 C C . MET A 1 69 ? 21.800 6.039 -29.760 1.00 63.41 69 MET A C 1
ATOM 565 O O . MET A 1 69 ? 21.134 6.465 -30.706 1.00 63.41 69 MET A O 1
ATOM 569 N N . LYS A 1 70 ? 21.848 4.745 -29.429 1.00 64.69 70 LYS A N 1
ATOM 570 C CA . LYS A 1 70 ? 20.975 3.718 -30.009 1.00 64.69 70 LYS A CA 1
ATOM 571 C C . LYS A 1 70 ? 20.069 3.149 -28.917 1.00 64.69 70 LYS A C 1
ATOM 573 O O . LYS A 1 70 ? 20.513 2.971 -27.784 1.00 64.69 70 LYS A O 1
ATOM 578 N N . ASN A 1 71 ? 18.816 2.883 -29.278 1.00 62.09 71 ASN A N 1
ATOM 579 C CA . ASN A 1 71 ? 17.816 2.278 -28.403 1.00 62.09 71 ASN A CA 1
ATOM 580 C C . ASN A 1 71 ? 17.661 0.820 -28.844 1.00 62.09 71 ASN A C 1
ATOM 582 O O . ASN A 1 71 ? 17.143 0.592 -29.939 1.00 62.09 71 ASN A O 1
ATOM 586 N N . ASP A 1 72 ? 18.091 -0.157 -28.043 1.00 58.62 72 ASP A N 1
ATOM 587 C CA . ASP A 1 72 ? 17.741 -1.553 -28.340 1.00 58.62 72 ASP A CA 1
ATOM 588 C C . ASP A 1 72 ? 16.297 -1.816 -27.896 1.00 58.62 72 ASP A C 1
ATOM 590 O O . ASP A 1 72 ? 15.943 -1.683 -26.724 1.00 58.62 72 ASP A O 1
ATOM 594 N N . VAL A 1 73 ? 15.451 -2.192 -28.860 1.00 56.34 73 VAL A N 1
ATOM 595 C CA . VAL A 1 73 ? 14.046 -2.604 -28.671 1.00 56.34 73 VAL A CA 1
ATOM 596 C C . VAL A 1 73 ? 13.957 -4.135 -28.533 1.00 56.34 73 VAL A C 1
ATOM 598 O O . VAL A 1 73 ? 13.005 -4.766 -28.974 1.00 56.34 73 VAL A O 1
ATOM 601 N N . THR A 1 74 ? 14.955 -4.770 -27.920 1.00 53.41 74 THR A N 1
ATOM 602 C CA . THR A 1 74 ? 15.003 -6.234 -27.763 1.00 53.41 74 THR A CA 1
ATOM 603 C C . THR A 1 74 ? 15.613 -6.635 -26.426 1.00 53.41 74 THR A C 1
ATOM 605 O O . THR A 1 74 ? 16.694 -7.206 -26.359 1.00 53.41 74 THR A O 1
ATOM 608 N N . ALA A 1 75 ? 14.881 -6.361 -25.351 1.00 48.62 75 ALA A N 1
ATOM 609 C CA . ALA A 1 75 ? 14.969 -7.129 -24.112 1.00 48.62 75 ALA A CA 1
ATOM 610 C C . ALA A 1 75 ? 13.596 -7.768 -23.852 1.00 48.62 75 ALA A C 1
ATOM 612 O O . ALA A 1 75 ? 12.892 -7.434 -22.904 1.00 48.62 75 ALA A O 1
ATOM 613 N N . PHE A 1 76 ? 13.169 -8.622 -24.782 1.00 45.53 76 PHE A N 1
ATOM 614 C CA . PHE A 1 76 ? 12.149 -9.635 -24.531 1.00 45.53 76 PHE A CA 1
ATOM 615 C C . PHE A 1 76 ? 12.807 -10.974 -24.857 1.00 45.53 76 PHE A C 1
ATOM 617 O O . PHE A 1 76 ? 13.065 -11.279 -26.022 1.00 45.53 76 PHE A O 1
ATOM 624 N N . GLY A 1 77 ? 13.159 -11.685 -23.793 1.00 41.12 77 GLY A N 1
ATOM 625 C CA . GLY A 1 77 ? 13.878 -12.952 -23.758 1.00 41.12 77 GLY A CA 1
ATOM 626 C C . GLY A 1 77 ? 14.116 -13.306 -22.306 1.00 41.12 77 GLY A C 1
ATOM 627 O O . GLY A 1 77 ? 15.126 -12.812 -21.766 1.00 41.12 77 GLY A O 1
#

Radius of gyration: 24.69 Å; Cα contacts (8 Å, |Δi|>4): 30; chains: 1; bounding box: 52×26×62 Å

Mean predicted aligned error: 13.68 Å

Secondary structure (DSSP, 8-state):
--S--TT--GGG-------TT--TT-HHHHHHHHHHHHHHHHHHHHHHHHHHHSSEEEEEE-TTS-EEEEEE-----

Sequence (77 aa):
FLYVRTGTPEYVRLIEQGSLRTFGGHTTVIAAFFGAFVSMLMFCVWWYFGKLYCTAFYYVKGERGRISMKNDVTAFG

Solvent-accessible surface area (backbone atoms only — not comparable to full-atom values): 5133 Å² total; per-residue (Å²): 125,95,71,85,51,94,88,62,58,77,90,72,60,94,63,94,81,79,54,102,84,59,64,86,87,50,58,66,61,54,50,50,5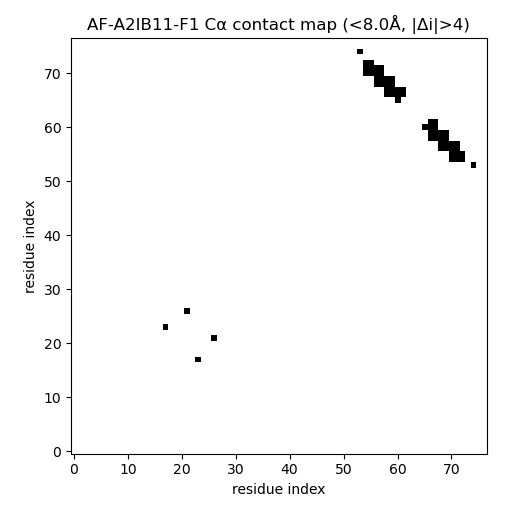3,50,49,54,54,53,48,53,55,51,47,54,54,50,50,52,49,45,60,65,65,64,46,46,74,47,78,45,71,46,100,83,70,51,73,44,85,42,74,51,93,75,90,80,131

pLDDT: mean 76.63, std 13.61, range [41.12, 96.31]

Foldseek 3Di:
DVDDDPPQDPVNDPDPPDDPPDDPPCPVVVVVVVCVVVVVVVCVVVVVVCVVVVQPFDFDQDPVRDTDTDTDPDPPD